Protein AF-A0A950QUK7-F1 (afdb_monomer)

Sequence (161 aa):
MTRRTFLAGAAAPALATASPLNWIATNIKGEVLSRNWPQCEDLVSTGSLLKPFVAISYLATHTQAPVIVCQGARAGCWFAPGHGRQDLSAALANSCNVYFLRIANGVNRAALDMTCLSYGLVPAARAWDAHRLIGLSEGWPQSPIAVAQAFAALTRNATDA

Radius of gyration: 22.31 Å; Cα contacts (8 Å, |Δi|>4): 244; chains: 1; bounding box: 93×33×41 Å

Mean predicted aligned error: 7.66 Å

Secondary structure (DSSP, 8-state):
-----------------PPP---EEE-TTS-EEEE--TTTTS-EE-GGGGHHHHHHHHHTT-S----EEE-GGGGT-SSTT--EEE-HHHHHHTT-HHHHHHHHHT--HHHHHHHHHHTTPPPPPTT--HHHHTT-TT--EE-HHHHHHHHHHHHHHHH--

pLDDT: mean 89.71, std 16.05, range [38.03, 98.75]

Nearest PDB structures (foldseek):
  7zg8-assembly2_BBB  TM=7.984E-01  e=2.835E-04  Acinetobacter baumannii
  6hzo-assembly4_D  TM=7.041E-01  e=1.677E-04  Haemophilus influenzae
  4oon-assembly1_A  TM=7.375E-01  e=1.331E-02  Pseudomonas aeruginosa P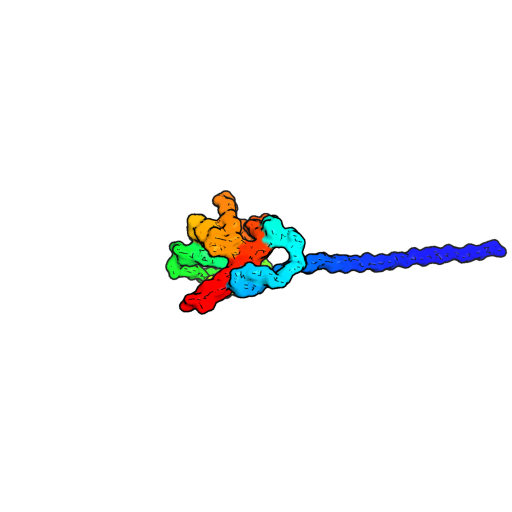AO1
  3isg-assembly2_B  TM=7.112E-01  e=8.118E-02  Escherichia coli
  1m6k-assembly1_B  TM=6.800E-01  e=2.929E-01  Escherichia coli

Structure (mmCIF, N/CA/C/O backbone):
data_AF-A0A950QUK7-F1
#
_entry.id   AF-A0A950QUK7-F1
#
loop_
_atom_site.group_PDB
_atom_site.id
_atom_site.type_symbol
_atom_site.label_atom_id
_atom_site.label_alt_id
_atom_site.label_comp_id
_atom_site.label_asym_id
_atom_site.label_entity_id
_atom_site.label_seq_id
_atom_site.pdbx_PDB_ins_code
_atom_site.Cartn_x
_atom_site.Cartn_y
_atom_site.Cartn_z
_atom_site.occupancy
_atom_site.B_iso_or_equiv
_atom_site.auth_seq_id
_atom_site.auth_comp_id
_atom_site.auth_asym_id
_atom_site.auth_atom_id
_atom_site.pdbx_PDB_model_num
ATOM 1 N N . MET A 1 1 ? 75.625 -16.121 4.969 1.00 44.59 1 MET A N 1
ATOM 2 C CA . MET A 1 1 ? 74.438 -16.116 4.086 1.00 44.59 1 MET A CA 1
ATOM 3 C C . MET A 1 1 ? 73.259 -16.677 4.861 1.00 44.59 1 MET A C 1
ATOM 5 O O . MET A 1 1 ? 73.277 -17.862 5.139 1.00 44.59 1 MET A O 1
ATOM 9 N N . THR A 1 2 ? 72.258 -15.859 5.186 1.00 38.03 2 THR A N 1
ATOM 10 C CA . THR A 1 2 ? 70.897 -16.329 5.508 1.00 38.03 2 THR A CA 1
ATOM 11 C C . THR A 1 2 ? 69.942 -15.159 5.279 1.00 38.03 2 THR A C 1
ATOM 13 O O . THR A 1 2 ? 69.943 -14.170 6.009 1.00 38.03 2 THR A O 1
ATOM 16 N N . ARG A 1 3 ? 69.207 -15.224 4.162 1.00 40.59 3 ARG A N 1
ATOM 17 C CA . ARG A 1 3 ? 68.248 -14.205 3.726 1.00 40.59 3 ARG A CA 1
ATOM 18 C C . ARG A 1 3 ? 67.028 -14.224 4.647 1.00 40.59 3 ARG A C 1
ATOM 20 O O . ARG A 1 3 ? 66.386 -15.255 4.803 1.00 40.59 3 ARG A O 1
ATOM 27 N N . ARG A 1 4 ? 66.704 -13.059 5.209 1.00 45.84 4 ARG A N 1
ATOM 28 C CA . ARG A 1 4 ? 65.394 -12.745 5.790 1.00 45.84 4 ARG A CA 1
ATOM 29 C C . ARG A 1 4 ? 64.346 -12.728 4.676 1.00 45.84 4 ARG A C 1
ATOM 31 O O . ARG A 1 4 ? 64.567 -12.104 3.639 1.00 45.84 4 ARG A O 1
ATOM 38 N N . THR A 1 5 ? 63.193 -13.339 4.907 1.00 44.31 5 THR A N 1
ATOM 39 C CA . THR A 1 5 ? 61.996 -13.117 4.088 1.00 44.31 5 THR A CA 1
ATOM 40 C C . THR A 1 5 ? 60.802 -13.020 5.027 1.00 44.31 5 THR A C 1
ATOM 42 O O . THR A 1 5 ? 60.315 -14.023 5.533 1.00 44.31 5 THR A O 1
ATOM 45 N N . PHE A 1 6 ? 60.378 -11.788 5.304 1.00 43.00 6 PHE A N 1
ATOM 46 C CA . PHE A 1 6 ? 59.067 -11.502 5.875 1.00 43.00 6 PHE A CA 1
ATOM 47 C C . PHE A 1 6 ? 58.088 -11.397 4.704 1.00 43.00 6 PHE A C 1
ATOM 49 O O . PHE A 1 6 ? 58.189 -10.474 3.899 1.00 43.00 6 PHE A O 1
ATOM 56 N N . LEU A 1 7 ? 57.165 -12.349 4.591 1.00 43.78 7 LEU A N 1
ATOM 57 C CA . LEU A 1 7 ? 55.978 -12.205 3.754 1.00 43.78 7 LEU A CA 1
ATOM 58 C C . LEU A 1 7 ? 54.936 -11.441 4.573 1.00 43.78 7 LEU A C 1
ATOM 60 O O . LEU A 1 7 ? 54.262 -12.011 5.427 1.00 43.78 7 LEU A O 1
ATOM 64 N N . ALA A 1 8 ? 54.838 -10.135 4.337 1.00 43.91 8 ALA A N 1
ATOM 65 C CA . ALA A 1 8 ? 53.697 -9.349 4.780 1.00 43.91 8 ALA A CA 1
ATOM 66 C C . ALA A 1 8 ? 52.524 -9.687 3.847 1.00 43.91 8 ALA A C 1
ATOM 68 O O . ALA A 1 8 ? 52.465 -9.226 2.708 1.00 43.91 8 ALA A O 1
ATOM 69 N N . GLY A 1 9 ? 51.618 -10.549 4.309 1.00 40.28 9 GLY A N 1
ATOM 70 C CA . GLY A 1 9 ? 50.329 -10.750 3.659 1.00 40.28 9 GLY A CA 1
ATOM 71 C C . GLY A 1 9 ? 49.491 -9.489 3.831 1.00 40.28 9 GLY A C 1
ATOM 72 O O . GLY A 1 9 ? 48.960 -9.240 4.910 1.00 40.28 9 GLY A O 1
ATOM 73 N N . ALA A 1 10 ? 49.396 -8.673 2.784 1.00 47.03 10 ALA A N 1
ATOM 74 C CA . ALA A 1 10 ? 48.431 -7.589 2.733 1.00 47.03 10 ALA A CA 1
ATOM 75 C C . ALA A 1 10 ? 47.035 -8.203 2.561 1.00 47.03 10 ALA A C 1
ATOM 77 O O . ALA A 1 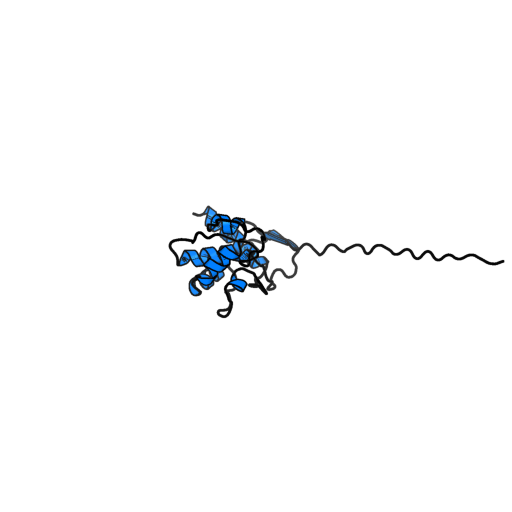10 ? 46.681 -8.674 1.481 1.00 47.03 10 ALA A O 1
ATOM 78 N N . ALA A 1 11 ? 46.244 -8.220 3.632 1.00 51.69 11 ALA A N 1
ATOM 79 C CA . ALA A 1 11 ? 44.807 -8.408 3.514 1.00 51.69 11 ALA A CA 1
ATOM 80 C C . ALA A 1 11 ? 44.243 -7.171 2.801 1.00 51.69 11 ALA A C 1
ATOM 82 O O . ALA A 1 11 ? 44.188 -6.083 3.375 1.00 51.69 11 ALA A O 1
ATOM 83 N N . ALA A 1 12 ? 43.878 -7.322 1.527 1.00 49.47 12 ALA A N 1
ATOM 84 C CA . ALA A 1 12 ? 43.097 -6.314 0.829 1.00 49.47 12 ALA A CA 1
ATOM 85 C C . ALA A 1 12 ? 41.754 -6.150 1.565 1.00 49.47 12 ALA A C 1
ATOM 87 O O . ALA A 1 12 ? 41.127 -7.161 1.898 1.00 49.47 12 ALA A O 1
ATOM 88 N N . PRO A 1 13 ? 41.288 -4.920 1.838 1.00 51.69 13 PRO A N 1
ATOM 89 C CA . PRO A 1 13 ? 39.953 -4.741 2.373 1.00 51.69 13 PRO A CA 1
ATOM 90 C C . PRO A 1 13 ? 38.967 -5.222 1.308 1.00 51.69 13 PRO A C 1
ATOM 92 O O . PRO A 1 13 ? 39.051 -4.819 0.146 1.00 51.69 13 PRO A O 1
ATOM 95 N N . ALA A 1 14 ? 38.044 -6.102 1.692 1.00 54.47 14 ALA A N 1
ATOM 96 C CA . ALA A 1 14 ? 36.896 -6.417 0.862 1.00 54.47 14 ALA A CA 1
ATOM 97 C C . ALA A 1 14 ? 36.132 -5.106 0.630 1.00 54.47 14 ALA A C 1
ATOM 99 O O . ALA A 1 14 ? 35.481 -4.588 1.537 1.00 54.47 14 ALA A O 1
ATOM 100 N N . LEU A 1 15 ? 36.266 -4.535 -0.569 1.00 52.84 15 LEU A N 1
ATOM 101 C CA . LEU A 1 15 ? 35.387 -3.474 -1.036 1.00 52.84 15 LEU A CA 1
ATOM 102 C C . LEU A 1 15 ? 33.973 -4.045 -0.979 1.00 52.84 15 LEU A C 1
ATOM 104 O O . LEU A 1 15 ? 33.638 -4.952 -1.742 1.00 52.84 15 LEU A O 1
ATOM 108 N N . ALA A 1 16 ? 33.166 -3.557 -0.037 1.00 54.12 16 ALA A N 1
ATOM 109 C CA . ALA A 1 16 ? 31.742 -3.823 -0.023 1.00 54.12 16 ALA A CA 1
ATOM 110 C C . ALA A 1 16 ? 31.199 -3.371 -1.382 1.00 54.12 16 ALA A C 1
ATOM 112 O O . ALA A 1 16 ? 31.169 -2.178 -1.684 1.00 54.12 16 ALA A O 1
ATOM 113 N N . THR A 1 17 ? 30.848 -4.327 -2.238 1.00 55.84 17 THR A N 1
ATOM 114 C CA . THR A 1 17 ? 30.117 -4.021 -3.460 1.00 55.84 17 THR A CA 1
ATOM 115 C C . THR A 1 17 ? 28.796 -3.425 -3.000 1.00 55.84 17 THR A C 1
ATOM 117 O O . THR A 1 17 ? 28.032 -4.067 -2.280 1.00 55.84 17 THR A O 1
ATOM 120 N N . ALA A 1 18 ? 28.573 -2.145 -3.299 1.00 60.81 18 ALA A N 1
ATOM 121 C CA . ALA A 1 18 ? 27.288 -1.529 -3.024 1.00 60.81 18 ALA A CA 1
ATOM 122 C C . ALA A 1 18 ? 26.227 -2.392 -3.713 1.00 60.81 18 ALA A C 1
ATOM 124 O O . ALA A 1 18 ? 26.333 -2.638 -4.918 1.00 60.81 18 ALA A O 1
ATOM 125 N N . SER A 1 19 ? 25.250 -2.894 -2.953 1.00 60.75 19 SER A N 1
ATOM 126 C CA . SER A 1 19 ? 24.109 -3.595 -3.538 1.00 60.75 19 SER A CA 1
ATOM 127 C C . SER A 1 19 ? 23.550 -2.730 -4.671 1.00 60.75 19 SER A C 1
ATOM 129 O O . SER A 1 19 ? 23.380 -1.523 -4.463 1.00 60.75 19 SER A O 1
ATOM 131 N N . PRO A 1 20 ? 23.308 -3.289 -5.869 1.00 82.06 20 PRO A N 1
ATOM 132 C CA . PRO A 1 20 ? 22.888 -2.486 -7.007 1.00 82.06 20 PRO A CA 1
ATOM 133 C C . PRO A 1 20 ? 21.584 -1.758 -6.662 1.00 82.06 20 PRO A C 1
ATOM 135 O O . PRO A 1 20 ? 20.603 -2.373 -6.242 1.00 82.06 20 PRO A O 1
ATOM 138 N N . LEU A 1 21 ? 21.592 -0.429 -6.794 1.00 88.75 21 LEU A N 1
ATOM 139 C CA . LEU A 1 21 ? 20.407 0.395 -6.584 1.00 88.75 21 LEU A CA 1
ATOM 140 C C . LEU A 1 21 ? 19.413 0.129 -7.714 1.00 88.75 21 LEU A C 1
ATOM 142 O O . LEU A 1 21 ? 19.655 0.536 -8.852 1.00 88.75 21 LEU A O 1
ATOM 146 N N . ASN A 1 22 ? 18.281 -0.485 -7.381 1.00 93.56 22 ASN A N 1
ATOM 147 C CA . ASN A 1 22 ? 17.200 -0.694 -8.330 1.00 93.56 22 ASN A CA 1
ATOM 148 C C . ASN A 1 22 ? 16.221 0.482 -8.330 1.00 93.56 22 ASN A C 1
ATOM 150 O O . ASN A 1 22 ? 15.782 0.925 -7.269 1.00 93.56 22 ASN A O 1
ATOM 154 N N . TRP A 1 23 ? 15.857 0.984 -9.510 1.00 95.06 23 TRP A N 1
ATOM 155 C CA . TRP A 1 23 ? 14.928 2.111 -9.629 1.00 95.06 23 TRP A CA 1
ATOM 156 C C . TRP A 1 23 ? 14.155 2.110 -10.950 1.00 95.06 23 TRP A C 1
ATOM 158 O O . TRP A 1 23 ? 14.590 1.537 -11.950 1.00 95.06 23 TRP A O 1
ATOM 168 N N . ILE A 1 24 ? 12.997 2.771 -10.944 1.00 96.75 24 ILE A N 1
ATOM 169 C CA . ILE A 1 24 ? 12.122 2.987 -12.101 1.00 96.75 24 ILE A CA 1
ATOM 170 C C . ILE A 1 24 ? 11.608 4.420 -12.001 1.00 96.75 24 ILE A C 1
ATOM 172 O O . ILE A 1 24 ? 11.099 4.817 -10.955 1.00 96.75 24 ILE A O 1
ATOM 176 N N . ALA A 1 25 ? 11.733 5.189 -13.077 1.00 96.19 25 ALA A N 1
ATOM 177 C CA . ALA A 1 25 ? 11.171 6.525 -13.187 1.00 96.19 25 ALA A CA 1
ATOM 178 C C . ALA A 1 25 ? 10.039 6.508 -14.216 1.00 96.19 25 ALA A C 1
ATOM 180 O O . ALA A 1 25 ? 10.244 6.118 -15.368 1.00 96.19 25 ALA A O 1
ATOM 181 N N . THR A 1 26 ? 8.851 6.948 -13.805 1.00 97.00 26 THR A N 1
ATOM 182 C CA . THR A 1 26 ? 7.704 7.135 -14.701 1.00 97.00 26 THR A CA 1
ATOM 183 C C . THR A 1 26 ? 7.290 8.600 -14.727 1.00 97.00 26 THR A C 1
ATOM 185 O O . THR A 1 26 ? 7.517 9.330 -13.761 1.00 97.00 26 THR A O 1
ATOM 188 N N . ASN A 1 27 ? 6.697 9.051 -15.831 1.00 95.69 27 ASN A N 1
ATOM 189 C CA . ASN A 1 27 ? 5.952 10.306 -15.813 1.00 95.69 27 ASN A CA 1
ATOM 190 C C . ASN A 1 27 ? 4.556 10.093 -15.204 1.00 95.69 27 ASN A C 1
ATOM 192 O O . ASN A 1 27 ? 4.125 8.962 -14.972 1.00 95.69 27 ASN A O 1
ATOM 196 N N . ILE A 1 28 ? 3.803 11.179 -15.004 1.00 94.25 28 ILE A N 1
ATOM 197 C CA . ILE A 1 28 ? 2.453 11.082 -14.437 1.00 94.25 28 ILE A CA 1
ATOM 198 C C . ILE A 1 28 ? 1.488 10.274 -15.303 1.00 94.25 28 ILE A C 1
ATOM 200 O O . ILE A 1 28 ? 0.476 9.858 -14.774 1.00 94.25 28 ILE A O 1
ATOM 204 N N . LYS A 1 29 ? 1.760 10.009 -16.590 1.00 94.44 29 LYS A N 1
ATOM 205 C CA . LYS A 1 29 ? 0.940 9.128 -17.447 1.00 94.44 29 LYS A CA 1
ATOM 206 C C . LYS A 1 29 ? 1.230 7.638 -17.221 1.00 94.44 29 LYS A C 1
ATOM 208 O O . LYS A 1 29 ? 0.478 6.798 -17.701 1.00 94.44 29 LYS A O 1
ATOM 213 N N . GLY A 1 30 ? 2.266 7.306 -16.448 1.00 95.19 30 GLY A N 1
ATOM 214 C CA . GLY A 1 30 ? 2.730 5.935 -16.227 1.00 95.19 30 GLY A CA 1
ATOM 215 C C . GLY A 1 30 ? 3.703 5.436 -17.301 1.00 95.19 30 GLY A C 1
ATOM 216 O O . GLY A 1 30 ? 4.029 4.250 -17.328 1.00 95.19 30 GLY A O 1
ATOM 217 N N . GLU A 1 31 ? 4.183 6.316 -18.182 1.00 96.62 31 GLU A N 1
ATOM 218 C CA . GLU A 1 31 ? 5.205 5.973 -19.174 1.00 96.62 31 GLU A CA 1
ATOM 219 C C . GLU A 1 31 ? 6.567 5.896 -18.473 1.00 96.62 31 GLU A C 1
ATOM 221 O O . GLU A 1 31 ? 6.945 6.822 -17.750 1.00 96.62 31 GLU A O 1
ATOM 226 N N . VAL A 1 32 ? 7.311 4.803 -18.672 1.00 96.69 32 VAL A N 1
ATOM 227 C CA . VAL A 1 32 ? 8.667 4.655 -18.123 1.00 96.69 32 VAL A CA 1
ATOM 228 C C . VAL A 1 32 ? 9.624 5.552 -18.897 1.00 96.69 32 VAL A C 1
ATOM 230 O O . VAL A 1 32 ? 9.840 5.355 -20.089 1.00 96.69 32 VAL A O 1
ATOM 233 N N . LEU A 1 33 ? 10.227 6.512 -18.202 1.00 97.44 33 LEU A N 1
ATOM 234 C CA . LEU A 1 33 ? 11.237 7.408 -18.764 1.00 97.44 33 LEU A CA 1
ATOM 235 C C . LEU A 1 33 ? 12.628 6.779 -18.702 1.00 97.44 33 LEU A C 1
ATOM 237 O O . LEU A 1 33 ? 13.436 6.939 -19.613 1.00 97.44 33 LEU A O 1
ATOM 241 N N . SER A 1 34 ? 12.913 6.070 -17.609 1.00 96.81 34 SER A N 1
ATOM 242 C CA . SER A 1 34 ? 14.185 5.391 -17.389 1.00 96.81 34 SER A CA 1
ATOM 243 C C . SER A 1 34 ? 14.063 4.360 -16.258 1.00 96.81 34 SER A C 1
ATOM 245 O O . SER A 1 34 ? 13.150 4.431 -15.431 1.00 96.81 34 SER A O 1
ATOM 247 N N . ARG A 1 35 ? 14.958 3.364 -16.223 1.00 95.38 35 ARG A N 1
ATOM 248 C CA . ARG A 1 35 ? 15.000 2.335 -15.169 1.00 95.38 35 ARG A CA 1
ATOM 249 C C . ARG A 1 35 ? 16.396 1.732 -15.010 1.00 95.38 35 ARG A C 1
ATOM 251 O O . ARG A 1 35 ? 17.124 1.607 -15.990 1.00 95.38 35 ARG A O 1
ATOM 258 N N . ASN A 1 36 ? 16.708 1.276 -13.802 1.00 94.94 36 ASN A N 1
ATOM 259 C CA . ASN A 1 36 ? 17.827 0.385 -13.484 1.00 94.94 36 ASN A CA 1
ATOM 260 C C . ASN A 1 36 ? 17.320 -0.782 -12.633 1.00 94.94 36 ASN A C 1
ATOM 262 O O . ASN A 1 36 ? 17.774 -0.998 -11.521 1.00 94.94 36 ASN A O 1
ATOM 266 N N . TRP A 1 37 ? 16.298 -1.481 -13.108 1.00 94.31 37 TRP A N 1
ATOM 267 C CA . TRP A 1 37 ? 15.774 -2.668 -12.444 1.00 94.31 37 TRP A CA 1
ATOM 268 C C . TRP A 1 37 ? 15.480 -3.699 -13.536 1.00 94.31 37 TRP A C 1
ATOM 270 O O . TRP A 1 37 ? 14.427 -3.614 -14.167 1.00 94.31 37 TRP A O 1
ATOM 280 N N . PRO A 1 38 ? 16.417 -4.622 -13.830 1.00 92.25 38 PRO A N 1
ATOM 281 C CA . PRO A 1 38 ? 16.285 -5.529 -14.972 1.00 92.25 38 PRO A CA 1
ATOM 282 C C . PRO A 1 38 ? 15.080 -6.472 -14.873 1.00 92.25 38 PRO A C 1
ATOM 284 O O . PRO A 1 38 ? 14.477 -6.790 -15.887 1.00 92.25 38 PRO A O 1
ATOM 287 N N . GLN A 1 39 ? 14.720 -6.880 -13.65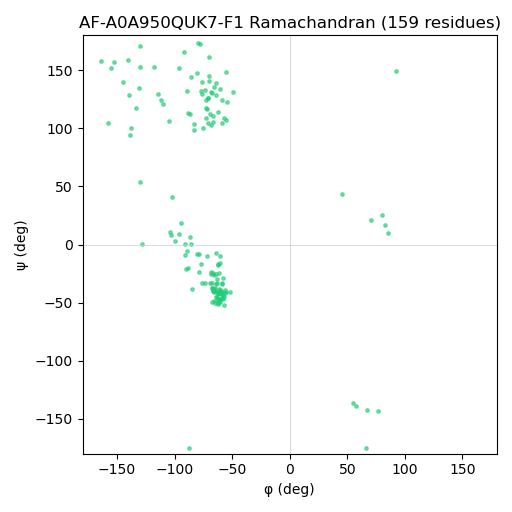6 1.00 93.94 39 GLN A N 1
ATOM 288 C CA . GLN A 1 39 ? 13.574 -7.737 -13.339 1.00 93.94 39 GLN A CA 1
ATOM 289 C C . GLN A 1 39 ? 12.388 -6.933 -12.783 1.00 93.94 39 GLN A C 1
ATOM 291 O O . GLN A 1 39 ? 11.779 -7.313 -11.785 1.00 93.94 39 GLN A O 1
ATOM 296 N N . CYS A 1 40 ? 12.093 -5.758 -13.343 1.00 94.75 40 CYS A N 1
ATOM 297 C CA . CYS A 1 40 ? 11.026 -4.909 -12.801 1.00 94.75 40 CYS A CA 1
ATOM 298 C C . CYS A 1 40 ? 9.609 -5.438 -13.063 1.00 94.75 40 CYS A C 1
ATOM 300 O O . CYS A 1 40 ? 8.644 -4.922 -12.504 1.00 94.75 40 CYS A O 1
ATOM 302 N N . GLU A 1 41 ? 9.484 -6.455 -13.902 1.00 96.56 41 GLU A N 1
ATOM 303 C CA . GLU A 1 41 ? 8.264 -7.184 -14.215 1.00 96.56 41 GLU A CA 1
ATOM 304 C C . GLU A 1 41 ? 8.028 -8.359 -13.248 1.00 96.56 41 GLU A C 1
ATOM 306 O O . GLU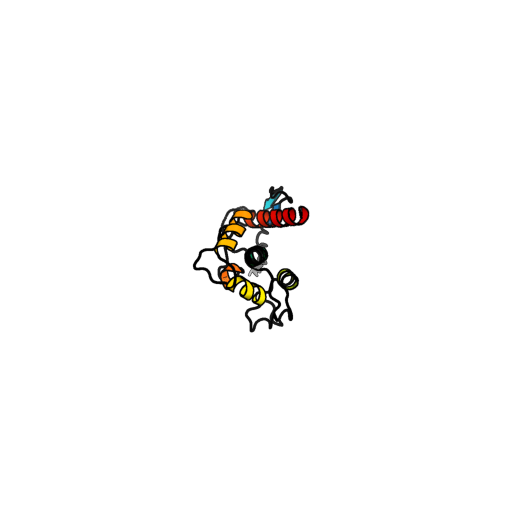 A 1 41 ? 6.888 -8.797 -13.092 1.00 96.56 41 GLU A O 1
ATOM 311 N N . ASP A 1 42 ? 9.070 -8.831 -12.553 1.00 96.38 42 ASP A N 1
ATOM 312 C CA . ASP A 1 42 ? 8.965 -9.952 -11.620 1.00 96.38 42 ASP A CA 1
ATOM 313 C C . ASP A 1 42 ? 8.167 -9.565 -10.372 1.00 96.38 42 ASP A C 1
ATOM 315 O O . ASP A 1 42 ? 8.239 -8.443 -9.864 1.00 96.38 42 ASP A O 1
ATOM 319 N N . LEU A 1 43 ? 7.408 -10.526 -9.846 1.00 95.69 43 LEU A N 1
ATOM 320 C CA . LEU A 1 43 ? 6.634 -10.339 -8.627 1.00 95.69 43 LEU A CA 1
ATOM 321 C C . LEU A 1 43 ? 7.559 -10.286 -7.409 1.00 95.69 43 LEU A C 1
ATOM 323 O O . LEU A 1 43 ? 8.192 -11.279 -7.052 1.00 95.69 43 LEU A O 1
ATOM 327 N N . VAL A 1 44 ? 7.578 -9.140 -6.728 1.00 94.12 44 VAL A N 1
ATOM 328 C CA . VAL A 1 44 ? 8.325 -8.941 -5.481 1.00 94.12 44 VAL A CA 1
ATOM 329 C C . VAL A 1 44 ? 7.433 -8.327 -4.415 1.00 94.12 44 VAL A C 1
ATOM 331 O O . VAL A 1 44 ? 6.489 -7.596 -4.709 1.00 94.12 44 VAL A O 1
ATOM 334 N N . SER A 1 45 ? 7.736 -8.588 -3.150 1.00 92.62 45 SER A N 1
ATOM 335 C CA . SER A 1 45 ? 6.991 -8.002 -2.040 1.00 92.62 45 SER A CA 1
ATOM 336 C C . SER A 1 45 ? 7.335 -6.523 -1.892 1.00 92.62 45 SER A C 1
ATOM 338 O O . SER A 1 45 ? 8.416 -6.158 -1.441 1.00 92.62 45 SER A O 1
ATOM 340 N N . THR A 1 46 ? 6.389 -5.653 -2.242 1.00 91.69 46 THR A N 1
ATOM 341 C CA . THR A 1 46 ? 6.568 -4.189 -2.212 1.00 91.69 46 THR A CA 1
ATOM 342 C C . THR A 1 46 ? 6.247 -3.570 -0.850 1.00 91.69 46 THR A C 1
ATOM 344 O O . THR A 1 46 ? 6.223 -2.348 -0.689 1.00 91.69 46 THR A O 1
ATOM 347 N N . GLY A 1 47 ? 5.985 -4.415 0.150 1.00 94.81 47 GLY A N 1
ATOM 348 C CA . GLY A 1 47 ? 5.728 -4.015 1.525 1.00 94.81 47 GLY A CA 1
ATOM 349 C C . GLY A 1 47 ? 4.588 -3.004 1.641 1.00 94.81 47 GLY A C 1
ATOM 350 O O . GLY A 1 47 ? 3.538 -3.122 1.009 1.00 94.81 47 GLY A O 1
ATOM 351 N N . SER A 1 48 ? 4.807 -1.981 2.464 1.00 97.19 48 SER A N 1
ATOM 352 C CA . SER A 1 48 ? 3.800 -0.966 2.790 1.00 97.19 48 SER A CA 1
ATOM 353 C C . SER A 1 48 ? 3.343 -0.094 1.613 1.00 97.19 48 SER A C 1
ATOM 355 O O . SER A 1 48 ? 2.382 0.653 1.781 1.00 97.19 48 SER A O 1
ATOM 357 N N . LEU A 1 49 ? 3.966 -0.192 0.431 1.00 97.06 49 LEU A N 1
ATOM 358 C CA . LEU A 1 49 ? 3.568 0.578 -0.756 1.00 97.06 49 LEU A CA 1
ATOM 359 C C . LEU A 1 49 ? 2.132 0.288 -1.217 1.00 97.06 49 LEU A C 1
ATOM 361 O O . LEU A 1 49 ? 1.565 1.080 -1.960 1.00 97.06 49 LEU A O 1
ATOM 365 N N . LEU A 1 50 ? 1.520 -0.807 -0.756 1.00 96.94 50 LEU A N 1
ATOM 366 C CA . LEU A 1 50 ? 0.159 -1.186 -1.149 1.00 96.94 50 LEU A CA 1
ATOM 367 C C . LEU A 1 50 ? -0.942 -0.635 -0.232 1.00 96.94 50 LEU A C 1
ATOM 369 O O . LEU A 1 50 ? -2.127 -0.693 -0.563 1.00 96.94 50 LEU A O 1
ATOM 373 N N . LYS A 1 51 ? -0.563 -0.036 0.901 1.00 98.12 51 LYS A N 1
ATOM 374 C CA . LYS A 1 51 ? -1.487 0.566 1.871 1.00 98.12 51 LYS A CA 1
ATOM 375 C C . LYS A 1 51 ? -2.433 1.624 1.267 1.00 98.12 51 LYS A C 1
ATOM 377 O O . LYS A 1 51 ? -3.617 1.574 1.602 1.00 98.12 51 LYS A O 1
ATOM 382 N N . PRO A 1 52 ? -2.005 2.525 0.355 1.00 98.00 52 PRO A N 1
ATOM 383 C CA . PRO A 1 52 ? -2.924 3.463 -0.299 1.00 98.00 52 PRO A CA 1
ATOM 384 C C . PRO A 1 52 ? -4.084 2.773 -1.027 1.00 98.00 52 PRO A C 1
ATOM 386 O O . PRO A 1 52 ? -5.228 3.211 -0.926 1.00 98.00 52 PRO A O 1
ATOM 389 N N . PHE A 1 53 ? -3.826 1.644 -1.688 1.00 97.88 53 PHE A N 1
ATOM 390 C CA . PHE A 1 53 ? -4.858 0.903 -2.416 1.00 97.88 53 PHE A CA 1
ATOM 391 C C . PHE A 1 53 ? -5.804 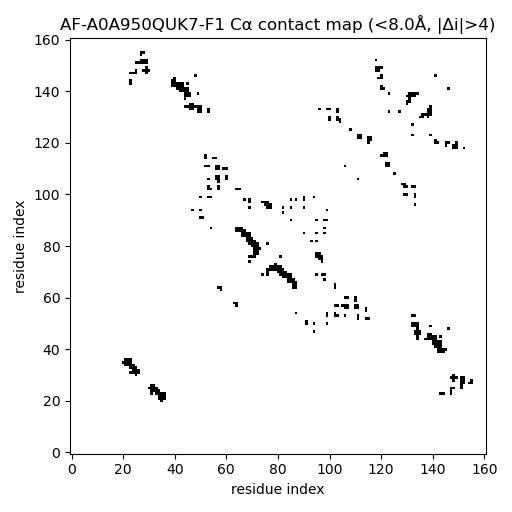0.159 -1.467 1.00 97.88 53 PHE A C 1
ATOM 393 O O . PHE A 1 53 ? -7.006 0.101 -1.720 1.00 97.88 53 PHE A O 1
ATOM 400 N N . VAL A 1 54 ? -5.308 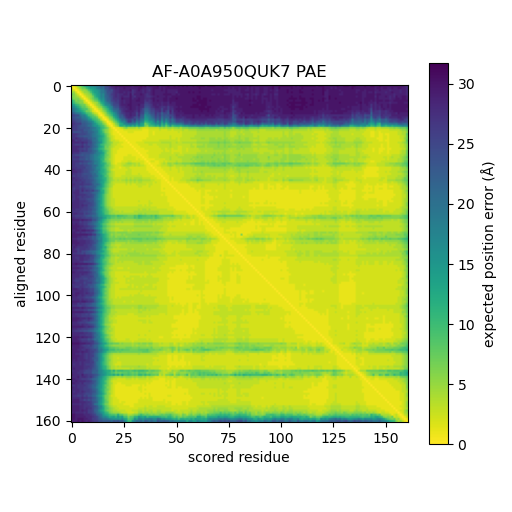-0.322 -0.321 1.00 98.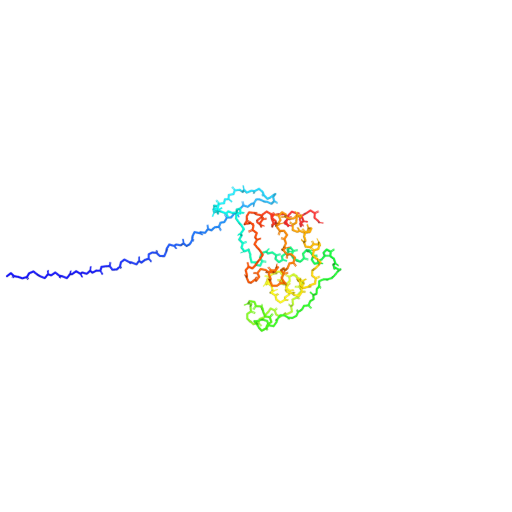00 54 VAL A N 1
ATOM 401 C CA . VAL A 1 54 ? -6.169 -0.839 0.760 1.00 98.00 54 VAL A CA 1
ATOM 402 C C . VAL A 1 54 ? -7.094 0.262 1.294 1.00 98.00 54 VAL A C 1
ATOM 404 O O . VAL A 1 54 ? -8.278 0.008 1.508 1.00 98.00 54 VAL A O 1
ATOM 407 N N . ALA A 1 55 ? -6.590 1.488 1.470 1.00 98.06 55 ALA A N 1
ATOM 408 C CA . ALA A 1 55 ? -7.401 2.625 1.910 1.00 98.06 55 ALA A CA 1
ATOM 409 C C . ALA A 1 55 ? -8.506 2.987 0.907 1.00 98.06 55 ALA A C 1
ATOM 411 O O . ALA A 1 55 ? -9.660 3.129 1.308 1.00 98.06 55 ALA A O 1
ATOM 412 N N . ILE A 1 56 ? -8.177 3.073 -0.386 1.00 97.44 56 ILE A N 1
ATOM 413 C CA . ILE A 1 56 ? -9.159 3.322 -1.455 1.00 97.44 56 ILE A CA 1
ATOM 414 C C . ILE A 1 56 ? -10.242 2.241 -1.453 1.00 97.44 56 ILE A C 1
ATOM 416 O O . ILE A 1 56 ? -11.431 2.550 -1.441 1.00 97.44 56 ILE A O 1
ATOM 420 N N . SER A 1 57 ? -9.836 0.973 -1.367 1.00 97.62 57 SER A N 1
ATOM 421 C CA . SER A 1 57 ? -10.756 -0.171 -1.332 1.00 97.62 57 SER A CA 1
ATOM 422 C C . SER A 1 57 ? -11.696 -0.133 -0.125 1.00 97.62 57 SER A C 1
ATOM 424 O O . SER A 1 57 ? -12.872 -0.484 -0.225 1.00 97.62 57 SER A O 1
ATOM 426 N N . TYR A 1 58 ? -11.182 0.291 1.033 1.00 98.31 58 TYR A N 1
ATOM 427 C CA . TYR A 1 58 ? -11.979 0.456 2.243 1.00 98.31 58 TYR A CA 1
ATOM 428 C C . TYR A 1 58 ? -13.032 1.556 2.055 1.00 98.31 58 TYR A C 1
ATOM 430 O O . TYR A 1 58 ? -14.221 1.309 2.262 1.00 98.31 58 TYR A O 1
ATOM 438 N N . LEU A 1 59 ? -12.616 2.734 1.582 1.00 97.00 59 LEU A N 1
ATOM 439 C CA . LEU A 1 59 ? -13.497 3.884 1.353 1.00 97.00 59 LEU A CA 1
ATOM 440 C C . LEU A 1 59 ? -14.518 3.669 0.230 1.00 97.00 59 LEU A C 1
ATOM 442 O O . LEU A 1 59 ? -15.591 4.258 0.270 1.00 97.00 59 LEU A O 1
ATOM 446 N N . ALA A 1 60 ? -14.251 2.776 -0.724 1.00 96.81 60 ALA A N 1
ATOM 447 C CA . ALA A 1 60 ? -15.225 2.405 -1.752 1.00 96.81 60 ALA A CA 1
ATOM 448 C C . ALA A 1 60 ? -16.500 1.753 -1.179 1.00 96.81 60 ALA A C 1
ATOM 450 O O . ALA A 1 60 ? -17.516 1.670 -1.864 1.00 96.81 60 ALA A O 1
ATOM 451 N N . THR A 1 61 ? -16.455 1.265 0.065 1.00 97.31 61 THR A N 1
ATOM 452 C CA . THR A 1 61 ? -17.579 0.568 0.718 1.00 97.31 61 THR A CA 1
ATOM 453 C C . THR A 1 61 ? -17.937 1.123 2.095 1.00 97.31 61 THR A C 1
ATOM 455 O O . THR A 1 61 ? -18.871 0.632 2.726 1.00 97.31 61 THR A O 1
ATOM 458 N N . HIS A 1 62 ? -17.229 2.155 2.560 1.00 96.88 62 HIS A N 1
ATOM 459 C CA . HIS A 1 62 ? -17.424 2.762 3.872 1.00 96.88 62 HIS A CA 1
ATOM 460 C C . HIS A 1 62 ? -17.528 4.276 3.738 1.00 96.88 62 HIS A C 1
ATOM 462 O O . HIS A 1 62 ? -16.706 4.913 3.088 1.00 96.88 62 HIS A O 1
ATOM 468 N N . THR A 1 63 ? -18.502 4.868 4.423 1.00 92.38 63 THR A N 1
ATOM 469 C CA . THR A 1 63 ? -18.719 6.321 4.412 1.00 92.38 63 THR A CA 1
ATOM 470 C C . THR A 1 63 ? -17.723 7.087 5.284 1.00 92.38 63 THR A C 1
ATOM 472 O O . THR A 1 63 ? -17.603 8.302 5.145 1.00 92.38 63 THR A O 1
ATOM 475 N N . GLN A 1 64 ? -17.019 6.407 6.197 1.00 93.50 64 GLN A N 1
ATOM 476 C CA . GLN A 1 64 ? -16.071 7.019 7.130 1.00 93.50 64 GLN A CA 1
ATOM 477 C C . GLN A 1 64 ? -14.875 6.102 7.398 1.00 93.50 64 GLN A C 1
ATOM 479 O O . GLN A 1 64 ? -15.028 4.895 7.589 1.00 93.50 64 GLN A O 1
ATOM 484 N N . ALA A 1 65 ? -13.683 6.697 7.473 1.00 96.56 65 ALA A N 1
ATOM 485 C CA . ALA A 1 65 ? -12.484 6.024 7.958 1.00 96.56 65 ALA A CA 1
ATOM 486 C C . ALA A 1 65 ? -12.401 6.116 9.493 1.00 96.56 65 ALA A C 1
ATOM 488 O O . ALA A 1 65 ? -12.759 7.150 10.065 1.00 96.56 65 ALA A O 1
ATOM 489 N N . PRO A 1 66 ? -11.909 5.077 10.189 1.00 97.81 66 PRO A N 1
ATOM 490 C CA . PRO A 1 66 ? -11.777 5.125 11.637 1.00 97.81 66 PRO A CA 1
ATOM 491 C C . PRO A 1 66 ? -10.673 6.097 12.071 1.00 97.81 66 PRO A C 1
ATOM 493 O O . PRO A 1 66 ? -9.746 6.397 11.317 1.00 97.81 66 PRO A O 1
ATOM 496 N N . VAL A 1 67 ? -10.733 6.505 13.338 1.00 98.38 67 VAL A N 1
ATOM 497 C CA . VAL A 1 67 ? -9.607 7.098 14.067 1.00 98.38 67 VAL A CA 1
ATOM 498 C C . VAL A 1 67 ? -9.226 6.141 15.189 1.00 98.38 67 VAL A C 1
ATOM 500 O O . VAL A 1 67 ? -10.095 5.706 15.944 1.00 98.38 67 VAL A O 1
ATOM 503 N N . ILE A 1 68 ? -7.945 5.797 15.306 1.00 97.81 68 ILE A N 1
ATOM 504 C CA . ILE A 1 68 ? -7.455 4.851 16.320 1.00 97.81 68 ILE A CA 1
ATOM 505 C C . ILE A 1 68 ? -6.252 5.408 17.082 1.00 97.81 68 ILE A C 1
ATOM 507 O O . ILE A 1 68 ? -5.682 6.427 16.700 1.00 97.81 68 ILE A O 1
ATOM 511 N N . VAL A 1 69 ? -5.834 4.722 18.146 1.00 98.25 69 VAL A N 1
ATOM 512 C CA . VAL A 1 69 ? -4.590 5.018 18.869 1.00 98.25 69 VAL A CA 1
ATOM 513 C C . VAL A 1 69 ? -3.578 3.901 18.617 1.00 98.25 69 VAL A C 1
ATOM 515 O O . VAL A 1 69 ? -3.830 2.739 18.925 1.00 98.25 69 VAL A O 1
ATOM 518 N N . CYS A 1 70 ? -2.424 4.252 18.057 1.00 98.38 70 CYS A N 1
ATOM 519 C CA . CYS A 1 70 ? -1.295 3.360 17.840 1.00 98.38 70 CYS A CA 1
ATOM 520 C C . CYS A 1 70 ? -0.377 3.345 19.068 1.00 98.38 70 CYS A C 1
ATOM 522 O O . CYS A 1 70 ? 0.293 4.334 19.359 1.00 98.38 70 CYS A O 1
ATOM 524 N N . GLN A 1 71 ? -0.313 2.193 19.741 1.00 97.12 71 GLN A N 1
ATOM 525 C CA . GLN A 1 71 ? 0.521 1.948 20.929 1.00 97.12 71 GLN A CA 1
ATOM 526 C C . GLN A 1 71 ? 1.886 1.311 20.593 1.00 97.12 71 GLN A C 1
ATOM 528 O O . GLN A 1 71 ? 2.534 0.708 21.448 1.00 97.12 71 GLN A O 1
ATOM 533 N N . GLY A 1 72 ? 2.313 1.405 19.330 1.00 97.06 72 GLY A N 1
ATOM 534 C CA . GLY A 1 72 ? 3.643 0.986 18.896 1.00 97.06 72 GLY A CA 1
ATOM 535 C C . GLY A 1 72 ? 3.821 -0.523 18.765 1.00 97.06 72 GLY A C 1
ATOM 536 O O . GLY A 1 72 ? 2.907 -1.230 18.331 1.00 97.06 72 GLY A O 1
ATOM 537 N N . ALA A 1 73 ? 5.011 -1.017 19.113 1.00 95.44 73 ALA A N 1
ATOM 538 C CA . ALA A 1 73 ? 5.407 -2.410 18.874 1.00 95.44 73 ALA A CA 1
ATOM 539 C C . ALA A 1 73 ? 4.477 -3.428 19.552 1.00 95.44 73 ALA A C 1
ATOM 541 O O . ALA A 1 73 ? 4.195 -4.478 18.982 1.00 95.44 73 ALA A O 1
ATOM 542 N N . ARG A 1 74 ? 3.921 -3.093 20.726 1.00 92.75 74 ARG A N 1
ATOM 543 C CA . ARG A 1 74 ? 2.970 -3.954 21.457 1.00 92.75 74 ARG A CA 1
ATOM 544 C C . ARG A 1 74 ? 1.689 -4.247 20.672 1.00 92.75 74 ARG A C 1
ATOM 546 O O . ARG A 1 74 ? 1.043 -5.254 20.924 1.00 92.75 74 ARG A O 1
ATOM 553 N N . ALA A 1 75 ? 1.336 -3.372 19.732 1.00 92.62 75 ALA A N 1
ATOM 554 C CA . ALA A 1 75 ? 0.178 -3.511 18.856 1.00 92.62 75 ALA A CA 1
ATOM 555 C C . ALA A 1 75 ? 0.561 -3.942 17.423 1.00 92.62 75 ALA A C 1
ATOM 557 O O . ALA A 1 75 ? -0.271 -3.869 16.523 1.00 92.62 75 ALA A O 1
ATOM 558 N N . GLY A 1 76 ? 1.816 -4.348 17.185 1.00 93.62 76 GLY A N 1
ATOM 559 C CA . GLY A 1 76 ? 2.300 -4.755 15.860 1.00 93.62 76 GLY A CA 1
ATOM 560 C C . GLY A 1 76 ? 2.734 -3.600 14.945 1.00 93.62 76 GLY A C 1
ATOM 561 O O . GLY A 1 76 ? 2.850 -3.777 13.729 1.00 93.62 76 GLY A O 1
ATOM 562 N N . CYS A 1 77 ? 2.975 -2.399 15.487 1.00 97.50 77 CYS A N 1
ATOM 563 C CA . CYS A 1 77 ? 3.557 -1.301 14.709 1.00 97.50 77 CYS A CA 1
ATOM 564 C C . CYS A 1 77 ? 5.075 -1.426 14.571 1.00 97.50 77 CYS A C 1
ATOM 566 O O . CYS A 1 77 ? 5.753 -1.849 15.502 1.00 97.50 77 CYS A O 1
ATOM 568 N N . TRP A 1 78 ? 5.613 -0.966 13.440 1.00 96.25 78 TRP A N 1
ATOM 569 C CA . TRP A 1 78 ? 7.058 -0.867 13.230 1.00 96.25 78 TRP A CA 1
ATOM 570 C C . TRP A 1 78 ? 7.696 0.227 14.102 1.00 96.25 78 TRP A C 1
ATOM 572 O O . TRP A 1 78 ? 8.823 0.074 14.565 1.00 96.25 78 TRP A O 1
ATOM 582 N N . PHE A 1 79 ? 6.974 1.322 14.365 1.00 97.50 79 PHE A N 1
ATOM 583 C CA . PHE A 1 79 ? 7.467 2.395 15.221 1.00 97.50 79 PHE A CA 1
ATOM 584 C C . PHE A 1 79 ? 7.218 2.048 16.687 1.00 97.50 79 PHE A C 1
ATOM 586 O O . PHE A 1 79 ? 6.084 2.121 17.169 1.00 97.50 79 PHE A O 1
ATOM 593 N N . ALA A 1 80 ? 8.279 1.645 17.390 1.00 97.44 80 ALA A N 1
ATOM 594 C CA . ALA A 1 80 ? 8.178 1.056 18.723 1.00 97.44 80 ALA A CA 1
ATOM 595 C C . ALA A 1 80 ? 7.453 1.931 19.769 1.00 97.44 80 ALA A C 1
ATOM 597 O O . ALA A 1 80 ? 6.618 1.366 20.478 1.00 97.44 80 ALA A O 1
ATOM 598 N N . PRO A 1 81 ? 7.672 3.262 19.846 1.00 97.81 81 PRO A N 1
ATOM 599 C CA . PRO A 1 81 ? 6.937 4.132 20.773 1.00 97.81 81 PRO A CA 1
ATOM 600 C C . PRO A 1 81 ? 5.445 4.295 20.443 1.00 97.81 81 PRO A C 1
ATOM 602 O O . PRO A 1 81 ? 4.647 4.595 21.327 1.00 97.81 81 PRO A O 1
ATOM 605 N N . GLY A 1 82 ? 5.058 4.078 19.183 1.00 98.00 82 GLY A N 1
ATOM 606 C CA . GLY A 1 82 ? 3.702 4.298 18.686 1.00 98.00 82 GLY A CA 1
ATOM 607 C C . GLY A 1 82 ? 3.480 5.683 18.088 1.00 98.00 82 GLY A C 1
ATOM 608 O O . GLY A 1 82 ? 4.101 6.666 18.478 1.00 98.00 82 GLY A O 1
ATOM 609 N N . HIS A 1 83 ? 2.583 5.751 17.104 1.00 98.38 83 HIS A N 1
ATOM 610 C CA . HIS A 1 83 ? 2.251 6.994 16.398 1.00 98.38 83 HIS A CA 1
ATOM 611 C C . HIS A 1 83 ? 1.167 7.823 17.113 1.00 98.38 83 HIS A C 1
ATOM 613 O O . HIS A 1 83 ? 0.748 8.861 16.609 1.00 98.38 83 HIS A O 1
ATOM 619 N N . GLY A 1 84 ? 0.665 7.362 18.266 1.00 98.12 84 GLY A N 1
ATOM 620 C CA . GLY A 1 84 ? -0.420 8.034 18.977 1.00 98.12 84 GLY A CA 1
ATOM 621 C C . GLY A 1 84 ? -1.735 7.980 18.198 1.00 98.12 84 GLY A C 1
ATOM 622 O O . GLY A 1 84 ? -2.059 6.961 17.587 1.00 98.12 84 GLY A O 1
ATOM 623 N N . ARG A 1 85 ? -2.526 9.055 18.240 1.00 98.50 85 ARG A N 1
ATOM 624 C CA . ARG A 1 85 ? -3.808 9.144 17.521 1.00 98.50 85 ARG A CA 1
ATOM 625 C C . ARG A 1 85 ? -3.563 9.183 16.008 1.00 98.50 85 ARG A C 1
ATOM 627 O O . ARG A 1 85 ? -2.735 9.959 15.547 1.00 98.50 85 ARG A O 1
ATOM 634 N N . GLN A 1 86 ? -4.271 8.352 15.250 1.00 98.69 86 GLN A N 1
ATOM 635 C CA . GLN A 1 86 ? -4.134 8.210 13.800 1.00 98.69 86 GLN A CA 1
ATOM 636 C C . GLN A 1 86 ? -5.516 8.220 13.144 1.00 98.69 86 GLN A C 1
ATOM 638 O O . GLN A 1 86 ? -6.327 7.328 13.401 1.00 98.69 86 GLN A O 1
ATOM 643 N N . ASP A 1 87 ? -5.768 9.218 12.301 1.00 98.50 87 ASP A N 1
ATOM 644 C CA . ASP A 1 87 ? -6.771 9.149 11.236 1.00 98.50 87 ASP A CA 1
ATOM 645 C C . ASP A 1 87 ? -6.141 8.559 9.958 1.00 98.50 87 ASP A C 1
ATOM 647 O O . ASP A 1 87 ? -4.982 8.136 9.976 1.00 98.50 87 ASP A O 1
ATOM 651 N N . LEU A 1 88 ? -6.891 8.509 8.853 1.00 98.12 88 LEU A N 1
ATOM 652 C CA . LEU A 1 88 ? -6.395 7.935 7.599 1.00 98.12 88 LEU A CA 1
ATOM 653 C C . LEU A 1 88 ? -5.184 8.691 7.031 1.00 98.12 88 LEU A C 1
ATOM 655 O O . LEU A 1 88 ? -4.240 8.060 6.558 1.00 98.12 88 LEU A O 1
ATOM 659 N N . SER A 1 89 ? -5.200 10.024 7.086 1.00 97.50 89 SER A N 1
ATOM 660 C CA . SER A 1 89 ? -4.132 10.864 6.534 1.00 97.50 89 SER A CA 1
ATOM 661 C C . SER A 1 89 ? -2.837 10.686 7.328 1.00 97.50 89 SER A C 1
ATOM 663 O O . SER A 1 89 ? -1.792 10.345 6.769 1.00 97.50 89 SER A O 1
ATOM 665 N N . ALA A 1 90 ? -2.922 10.789 8.657 1.00 98.56 90 ALA A N 1
ATOM 666 C CA . ALA A 1 90 ? -1.802 10.532 9.553 1.00 98.56 90 ALA A CA 1
ATOM 667 C C . ALA A 1 90 ? -1.292 9.090 9.420 1.00 98.56 90 ALA A C 1
ATOM 669 O O . ALA A 1 90 ? -0.084 8.856 9.427 1.00 98.56 90 ALA A O 1
ATOM 670 N N . ALA A 1 91 ? -2.194 8.117 9.259 1.00 98.62 91 ALA A N 1
ATOM 671 C CA . ALA A 1 91 ? -1.815 6.724 9.080 1.00 98.62 91 ALA A CA 1
ATOM 672 C C . ALA A 1 91 ? -1.059 6.477 7.774 1.00 98.62 91 ALA A C 1
ATOM 674 O O . ALA A 1 91 ? -0.103 5.700 7.795 1.00 98.62 91 ALA A O 1
ATOM 675 N N . LEU A 1 92 ? -1.458 7.113 6.666 1.00 98.00 92 LEU A N 1
ATOM 676 C CA . LEU A 1 92 ? -0.731 7.070 5.394 1.00 98.00 92 LEU A CA 1
ATOM 677 C C . LEU A 1 92 ? 0.664 7.681 5.549 1.00 98.00 92 LEU A C 1
ATOM 679 O O . LEU A 1 92 ? 1.647 7.016 5.227 1.00 98.00 92 LEU A O 1
ATOM 683 N N . ALA A 1 93 ? 0.753 8.889 6.115 1.00 98.12 93 ALA A N 1
ATOM 684 C CA . ALA A 1 93 ? 2.020 9.592 6.321 1.00 98.12 93 ALA A CA 1
ATOM 685 C C . ALA A 1 93 ? 3.005 8.793 7.194 1.00 98.12 93 ALA A C 1
ATOM 687 O O . ALA A 1 93 ? 4.188 8.703 6.882 1.00 98.12 93 ALA A O 1
ATOM 688 N N . ASN A 1 94 ? 2.506 8.156 8.257 1.00 98.25 94 ASN A N 1
ATOM 689 C CA . ASN A 1 94 ? 3.319 7.356 9.176 1.00 98.25 94 ASN A CA 1
ATOM 690 C C . ASN A 1 94 ? 3.412 5.873 8.783 1.00 98.25 94 ASN A C 1
ATOM 692 O O . ASN A 1 94 ? 3.996 5.068 9.512 1.00 98.25 94 ASN A O 1
ATOM 696 N N . SER A 1 95 ? 2.773 5.458 7.684 1.00 98.12 95 SER A N 1
ATOM 697 C CA . SER A 1 95 ? 2.635 4.049 7.297 1.00 98.12 95 SER A CA 1
ATOM 698 C C . SER A 1 95 ? 2.219 3.147 8.481 1.00 98.12 95 SER A C 1
ATOM 700 O O . SER A 1 95 ? 2.777 2.072 8.715 1.00 98.12 95 SER A O 1
ATOM 702 N N . CYS A 1 96 ? 1.261 3.590 9.297 1.00 98.69 96 CYS A N 1
ATOM 703 C CA . CYS A 1 96 ? 0.950 2.973 10.590 1.00 98.69 96 CYS A CA 1
ATOM 704 C C . CYS A 1 96 ? 0.365 1.553 10.441 1.00 98.69 96 CYS A C 1
ATOM 706 O O . CYS A 1 96 ? -0.783 1.398 10.026 1.00 98.69 96 CYS A O 1
ATOM 708 N N . ASN A 1 97 ? 1.104 0.503 10.835 1.00 98.50 97 ASN A N 1
ATOM 709 C CA . ASN A 1 97 ? 0.614 -0.880 10.689 1.00 98.50 97 ASN A CA 1
ATOM 710 C C . ASN A 1 97 ? -0.691 -1.116 11.450 1.00 98.50 97 ASN A C 1
ATOM 712 O O . ASN A 1 97 ? -1.599 -1.717 10.898 1.00 98.50 97 ASN A O 1
ATOM 716 N N . VAL A 1 98 ? -0.818 -0.607 12.680 1.00 98.38 98 VAL A N 1
ATOM 717 C CA . VAL A 1 98 ? -2.019 -0.812 13.512 1.00 98.38 98 VAL A CA 1
ATOM 718 C C . VAL A 1 98 ? -3.270 -0.273 12.815 1.00 98.38 98 VAL A C 1
ATOM 720 O O . VAL A 1 98 ? -4.311 -0.927 12.795 1.00 98.38 98 VAL A O 1
ATOM 723 N N . TYR A 1 99 ? -3.156 0.905 12.196 1.00 98.75 99 TYR A N 1
ATOM 724 C CA . TYR A 1 99 ? -4.256 1.516 11.453 1.00 98.75 99 TYR A CA 1
ATOM 725 C C . TYR A 1 99 ? -4.613 0.683 10.228 1.00 98.75 99 TYR A C 1
ATOM 727 O O . TYR A 1 99 ? -5.774 0.348 10.004 1.00 98.75 99 TYR A O 1
ATOM 735 N N . PHE A 1 100 ? -3.600 0.307 9.450 1.00 98.56 100 PHE A N 1
ATOM 736 C CA . PHE A 1 100 ? -3.819 -0.449 8.229 1.00 98.56 100 PHE A CA 1
ATOM 737 C C . PHE A 1 100 ? -4.329 -1.865 8.495 1.00 98.56 100 PHE A C 1
ATOM 739 O O . PHE A 1 100 ? -5.190 -2.322 7.755 1.00 98.56 100 PHE A O 1
ATOM 746 N N . LEU A 1 101 ? -3.924 -2.518 9.587 1.00 98.00 101 LEU A N 1
ATOM 747 C CA . LEU A 1 101 ? -4.529 -3.773 10.041 1.00 98.00 101 LEU A CA 1
ATOM 748 C C . LEU A 1 101 ? -6.009 -3.584 10.383 1.00 98.00 101 LEU A C 1
ATOM 750 O O . LEU A 1 101 ? -6.828 -4.434 10.037 1.00 98.00 101 LEU A O 1
ATOM 754 N N . ARG A 1 102 ? -6.385 -2.469 11.028 1.00 98.00 102 ARG A N 1
ATOM 755 C CA . ARG A 1 102 ? -7.790 -2.179 11.345 1.00 98.00 102 ARG A CA 1
ATOM 756 C C . ARG A 1 102 ? -8.643 -2.091 10.082 1.00 98.00 102 ARG A C 1
ATOM 758 O O . ARG A 1 102 ? -9.681 -2.746 10.034 1.00 98.00 102 ARG A O 1
ATOM 765 N N . ILE A 1 103 ? -8.223 -1.321 9.078 1.00 98.31 103 ILE A N 1
ATOM 766 C CA . ILE A 1 103 ? -9.019 -1.178 7.849 1.00 98.31 103 ILE A CA 1
ATOM 767 C C . ILE A 1 103 ? -8.916 -2.400 6.929 1.00 98.31 103 ILE A C 1
ATOM 769 O O . ILE A 1 103 ? -9.913 -2.781 6.327 1.00 98.31 103 ILE A O 1
ATOM 773 N N . ALA A 1 104 ? -7.770 -3.086 6.885 1.00 97.69 104 ALA A N 1
ATOM 774 C CA . ALA A 1 104 ? -7.600 -4.314 6.109 1.00 97.69 104 ALA A CA 1
ATOM 775 C C . ALA A 1 104 ? -8.491 -5.457 6.620 1.00 97.69 104 ALA A C 1
ATOM 777 O O . ALA A 1 104 ? -8.994 -6.236 5.819 1.00 97.69 104 ALA A O 1
ATOM 778 N N . ASN A 1 105 ? -8.746 -5.538 7.930 1.00 96.88 105 ASN A N 1
ATOM 779 C CA . ASN A 1 105 ? -9.707 -6.498 8.486 1.00 96.88 105 ASN A CA 1
ATOM 780 C C . ASN A 1 105 ? -11.166 -6.184 8.109 1.00 96.88 105 ASN A C 1
ATOM 782 O O . ASN A 1 105 ? -11.998 -7.085 8.104 1.00 96.88 105 ASN A O 1
ATOM 786 N N . GLY A 1 106 ? -11.483 -4.921 7.815 1.00 95.94 106 GLY A N 1
ATOM 787 C CA . GLY A 1 106 ? -12.821 -4.485 7.407 1.00 95.94 106 GLY A CA 1
ATOM 788 C C . GLY A 1 106 ? -12.990 -4.310 5.898 1.00 95.94 106 GLY A C 1
ATOM 789 O O . GLY A 1 106 ? -14.040 -3.849 5.465 1.00 95.94 106 GLY A O 1
ATOM 790 N N . VAL A 1 107 ? -11.972 -4.615 5.087 1.00 96.56 107 VAL A N 1
ATOM 791 C CA . VAL A 1 107 ? -12.025 -4.341 3.648 1.00 96.56 107 VAL A CA 1
ATOM 792 C C . VAL A 1 107 ? -12.965 -5.318 2.940 1.00 96.56 107 VAL A C 1
ATOM 794 O O . VAL A 1 107 ? -12.887 -6.536 3.121 1.00 96.56 107 VAL A O 1
ATOM 797 N N . ASN A 1 108 ? -13.838 -4.795 2.080 1.00 96.62 108 ASN A N 1
ATOM 798 C CA . ASN A 1 108 ? -14.604 -5.633 1.167 1.00 96.62 108 ASN A CA 1
ATOM 799 C C . ASN A 1 108 ? -13.669 -6.195 0.082 1.00 96.62 108 ASN A C 1
ATOM 801 O O . ASN A 1 108 ? -12.981 -5.446 -0.610 1.00 96.62 108 ASN A O 1
ATOM 805 N N . ARG A 1 109 ? -13.654 -7.521 -0.087 1.00 94.88 109 ARG A N 1
ATOM 806 C CA . ARG A 1 109 ? -12.739 -8.192 -1.025 1.00 94.88 109 ARG A CA 1
ATOM 807 C C . ARG A 1 109 ? -13.023 -7.900 -2.491 1.00 94.88 109 ARG A C 1
ATOM 809 O O . ARG A 1 109 ? -12.078 -7.711 -3.241 1.00 94.88 109 ARG A O 1
ATOM 816 N N . ALA A 1 110 ? -14.288 -7.792 -2.885 1.00 96.44 110 ALA A N 1
ATOM 817 C CA . ALA A 1 110 ? -14.626 -7.427 -4.256 1.00 96.44 110 ALA A CA 1
ATOM 818 C C . ALA A 1 110 ? -14.189 -5.987 -4.566 1.00 96.44 110 ALA A C 1
ATOM 820 O O . ALA A 1 110 ? -13.643 -5.726 -5.633 1.00 96.44 110 ALA A O 1
ATOM 821 N N . ALA A 1 111 ? -14.355 -5.063 -3.613 1.00 97.31 111 ALA A N 1
ATOM 822 C CA . ALA A 1 111 ? -13.864 -3.693 -3.761 1.00 97.31 111 ALA A CA 1
ATOM 823 C C . ALA A 1 111 ? -12.330 -3.629 -3.838 1.00 97.31 111 ALA A C 1
ATOM 825 O O . ALA A 1 111 ? -11.789 -2.844 -4.619 1.00 97.31 111 ALA A O 1
ATOM 826 N N . LEU A 1 112 ? -11.632 -4.478 -3.074 1.00 97.50 112 LEU A N 1
ATOM 827 C CA . LEU A 1 112 ? -10.181 -4.620 -3.173 1.00 97.50 112 LEU A CA 1
ATOM 828 C C . LEU A 1 112 ? -9.764 -5.110 -4.559 1.00 97.50 112 LEU A C 1
ATOM 830 O O . LEU A 1 112 ? -8.937 -4.460 -5.189 1.00 97.50 112 LEU A O 1
ATOM 834 N N . ASP A 1 113 ? -10.366 -6.187 -5.062 1.00 97.12 113 ASP A N 1
ATOM 835 C CA . ASP A 1 113 ? -10.054 -6.732 -6.389 1.00 97.12 113 ASP A CA 1
ATOM 836 C C . ASP A 1 113 ? -10.292 -5.685 -7.488 1.00 97.12 113 ASP A C 1
ATOM 838 O O . ASP A 1 113 ? -9.415 -5.448 -8.318 1.00 97.12 113 ASP A O 1
ATOM 842 N N . MET A 1 114 ? -11.432 -4.987 -7.445 1.00 97.69 114 MET A N 1
ATOM 843 C CA . MET A 1 114 ? -11.741 -3.911 -8.391 1.00 97.69 114 MET A CA 1
ATOM 844 C C . MET A 1 114 ? -10.732 -2.764 -8.318 1.00 97.69 114 MET A C 1
ATOM 846 O O . MET A 1 114 ? -10.301 -2.262 -9.357 1.00 97.69 114 MET A O 1
ATOM 850 N N . THR A 1 115 ? -10.314 -2.371 -7.111 1.00 97.75 115 THR A N 1
ATOM 851 C CA . THR A 1 115 ? -9.270 -1.353 -6.931 1.00 97.75 115 THR A CA 1
ATOM 852 C C . THR A 1 115 ? -7.957 -1.821 -7.552 1.00 97.75 115 THR A C 1
ATOM 854 O O . THR A 1 115 ? -7.356 -1.079 -8.320 1.00 97.75 115 THR A O 1
ATOM 857 N N . CYS A 1 116 ? -7.533 -3.062 -7.306 1.00 97.62 116 CYS A N 1
ATOM 858 C C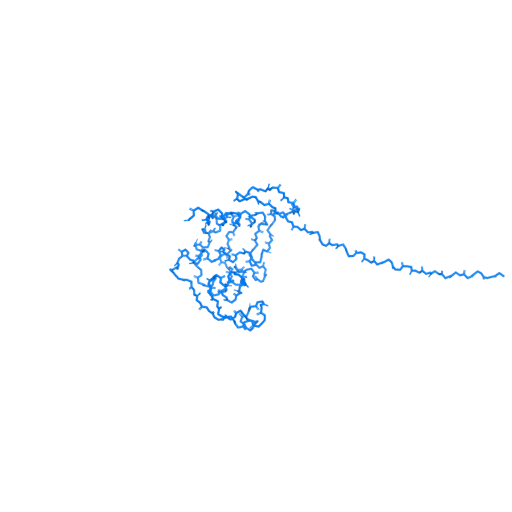A . CYS A 1 116 ? -6.299 -3.601 -7.883 1.00 97.62 116 CYS A CA 1
ATOM 859 C C . CYS A 1 116 ? -6.316 -3.529 -9.408 1.00 97.62 116 CYS A C 1
ATOM 861 O O . CYS A 1 116 ? -5.413 -2.949 -10.006 1.00 97.62 116 CYS A O 1
ATOM 863 N N . LEU A 1 117 ? -7.382 -4.047 -10.021 1.00 97.69 117 LEU A N 1
ATOM 864 C CA . LEU A 1 117 ? -7.539 -4.063 -11.473 1.00 97.69 117 LEU A CA 1
ATOM 865 C C . LEU A 1 117 ? -7.547 -2.646 -12.061 1.00 97.69 117 LEU A C 1
ATOM 867 O O . LEU A 1 117 ? -6.899 -2.404 -13.076 1.00 97.69 117 LEU A O 1
ATOM 871 N N . SER A 1 118 ? -8.208 -1.698 -11.393 1.00 97.12 118 SER A N 1
ATOM 872 C CA . SER A 1 118 ? -8.282 -0.297 -11.835 1.00 97.12 118 SER A CA 1
ATOM 873 C C . SER A 1 118 ? -6.923 0.414 -11.808 1.00 97.12 118 SER A C 1
ATOM 875 O O . SER A 1 118 ? -6.702 1.348 -12.574 1.00 97.12 118 SER A O 1
ATOM 877 N N . TYR A 1 119 ? -6.007 -0.036 -10.947 1.00 97.56 119 TYR A N 1
ATOM 878 C CA . TYR A 1 119 ? -4.651 0.501 -10.815 1.00 97.56 119 TYR A CA 1
ATOM 879 C C . TYR A 1 119 ? -3.572 -0.382 -11.467 1.00 97.56 119 TYR A C 1
ATOM 881 O O . TYR A 1 119 ? -2.386 -0.101 -11.307 1.00 97.56 119 TYR A O 1
ATOM 889 N N . GLY A 1 120 ? -3.951 -1.430 -12.209 1.00 97.00 120 GLY A N 1
ATOM 890 C CA . GLY A 1 120 ? -3.001 -2.330 -12.877 1.00 97.00 120 GLY A CA 1
ATOM 891 C C . GLY A 1 120 ? -2.206 -3.233 -11.926 1.00 97.00 120 GLY A C 1
ATOM 892 O O . GLY A 1 120 ? -1.138 -3.720 -12.288 1.00 97.00 120 GLY A O 1
ATOM 893 N N . LEU A 1 121 ? -2.708 -3.453 -10.710 1.00 97.62 121 LEU A N 1
ATOM 894 C CA . LEU A 1 121 ? -2.113 -4.324 -9.699 1.00 97.62 121 LEU A CA 1
ATOM 895 C C . LEU A 1 121 ? -2.744 -5.721 -9.734 1.00 97.62 121 LEU A C 1
ATOM 897 O O . LEU A 1 121 ? -3.923 -5.890 -10.051 1.00 97.62 121 LEU A O 1
ATOM 901 N N . VAL A 1 122 ? -1.976 -6.730 -9.327 1.00 96.50 122 VAL A N 1
ATOM 902 C CA . VAL A 1 122 ? -2.460 -8.108 -9.181 1.00 96.50 122 VAL A CA 1
ATOM 903 C C . VAL A 1 122 ? -3.371 -8.212 -7.950 1.00 96.50 122 VAL A C 1
ATOM 905 O O . VAL A 1 122 ? -2.908 -7.886 -6.853 1.00 96.50 122 VAL A O 1
ATOM 908 N N . PRO A 1 123 ? -4.627 -8.684 -8.074 1.00 95.88 123 PRO A N 1
ATOM 909 C CA . PRO A 1 123 ? -5.515 -8.877 -6.930 1.00 95.88 123 PRO A CA 1
ATOM 910 C C . PRO A 1 123 ? -4.918 -9.774 -5.840 1.00 95.88 123 PRO A C 1
ATOM 912 O O . PRO A 1 123 ? -4.154 -10.704 -6.110 1.00 95.88 123 PRO A O 1
ATOM 915 N N . ALA A 1 124 ? -5.279 -9.504 -4.587 1.00 91.62 124 ALA A N 1
ATOM 916 C CA . ALA A 1 124 ? -4.833 -10.310 -3.458 1.00 91.62 124 ALA A CA 1
ATOM 917 C C . ALA A 1 124 ? -5.497 -11.696 -3.472 1.00 91.62 124 ALA A C 1
ATOM 919 O O . ALA A 1 124 ? -6.696 -11.822 -3.724 1.00 91.62 124 ALA A O 1
ATOM 920 N N . ALA A 1 125 ? -4.754 -12.752 -3.128 1.00 90.44 125 ALA A N 1
ATOM 921 C CA . ALA A 1 125 ? -5.373 -14.067 -2.990 1.00 90.44 125 ALA A CA 1
ATOM 922 C C . ALA A 1 125 ? -6.402 -14.058 -1.846 1.00 90.44 125 ALA A C 1
ATOM 924 O O . ALA A 1 125 ? -6.144 -13.531 -0.762 1.00 90.44 125 ALA A O 1
ATOM 925 N N . ARG A 1 126 ? -7.557 -14.702 -2.055 1.00 86.25 126 ARG A N 1
ATOM 926 C CA . ARG A 1 126 ? -8.678 -14.680 -1.093 1.00 86.25 126 ARG A CA 1
ATOM 927 C C . ARG A 1 126 ? -8.325 -15.196 0.304 1.00 86.25 126 ARG A C 1
ATOM 929 O O . ARG A 1 126 ? -8.934 -14.763 1.275 1.00 86.25 126 ARG A O 1
ATOM 936 N N . ALA A 1 127 ? -7.356 -16.104 0.399 1.00 88.06 127 ALA A N 1
ATOM 937 C CA . ALA A 1 127 ? -6.907 -16.688 1.661 1.00 88.06 127 ALA A CA 1
ATOM 938 C C . ALA A 1 127 ? -5.967 -15.774 2.473 1.00 88.06 127 ALA A C 1
ATOM 940 O O . ALA A 1 127 ? -5.608 -16.122 3.594 1.00 88.06 127 ALA A O 1
ATOM 941 N N . TRP A 1 128 ? -5.517 -14.640 1.925 1.00 92.12 128 TRP A N 1
ATOM 942 C CA . TRP A 1 128 ? -4.555 -13.772 2.602 1.00 92.12 128 TRP A CA 1
ATOM 943 C C . TRP A 1 128 ? -5.196 -12.934 3.705 1.00 92.12 128 TRP A C 1
ATOM 945 O O . TRP A 1 128 ? -6.219 -12.271 3.506 1.00 92.12 128 TRP A O 1
ATOM 955 N N . ASP A 1 129 ? -4.547 -12.929 4.864 1.00 94.94 129 ASP A N 1
ATOM 956 C CA . ASP A 1 129 ? -4.968 -12.177 6.036 1.00 94.94 129 ASP A CA 1
ATOM 957 C C . ASP A 1 129 ? -4.612 -10.686 5.934 1.00 94.94 129 ASP A C 1
ATOM 959 O O . ASP A 1 129 ? -3.912 -10.242 5.022 1.00 94.94 129 ASP A O 1
ATOM 963 N N . ALA A 1 130 ? -5.095 -9.896 6.895 1.00 96.06 130 ALA A N 1
ATOM 964 C CA . ALA A 1 130 ? -4.859 -8.457 6.929 1.00 96.06 130 ALA A CA 1
ATOM 965 C C . ALA A 1 130 ? -3.366 -8.082 6.979 1.00 96.06 130 ALA A C 1
ATOM 967 O O . ALA A 1 130 ? -2.993 -7.076 6.380 1.00 96.06 130 ALA A O 1
ATOM 968 N N . HIS A 1 131 ? -2.510 -8.876 7.638 1.00 96.06 131 HIS A N 1
ATOM 969 C CA . HIS A 1 131 ? -1.066 -8.617 7.697 1.00 96.06 131 HIS A CA 1
ATOM 970 C C . HIS A 1 131 ? -0.456 -8.620 6.302 1.00 96.06 131 HIS A C 1
ATOM 972 O O . HIS A 1 131 ? 0.255 -7.682 5.929 1.00 96.06 131 HIS A O 1
ATOM 978 N N . ARG A 1 132 ? -0.795 -9.631 5.500 1.00 95.56 132 ARG A N 1
ATOM 979 C CA . ARG A 1 132 ? -0.264 -9.756 4.149 1.00 95.56 132 ARG A CA 1
ATOM 980 C C . ARG A 1 132 ? -0.736 -8.632 3.226 1.00 95.56 132 ARG A C 1
ATOM 982 O O . ARG A 1 132 ? 0.071 -8.108 2.461 1.00 95.56 132 ARG A O 1
ATOM 989 N N . LEU A 1 133 ? -1.995 -8.195 3.345 1.00 96.00 133 LEU A N 1
ATOM 990 C CA . LEU A 1 133 ? -2.535 -7.086 2.534 1.00 96.00 133 LEU A CA 1
ATOM 991 C C . LEU A 1 133 ? -1.831 -5.753 2.773 1.00 96.00 133 LEU A C 1
ATOM 993 O O . LEU A 1 133 ? -1.787 -4.913 1.880 1.00 96.00 133 LEU A O 1
ATOM 997 N N . ILE A 1 134 ? -1.303 -5.540 3.977 1.00 96.75 134 ILE A N 1
ATOM 998 C CA . ILE A 1 134 ? -0.627 -4.289 4.331 1.00 96.75 134 ILE A CA 1
ATOM 999 C C . ILE A 1 134 ? 0.895 -4.383 4.161 1.00 96.75 134 ILE A C 1
ATOM 1001 O O . ILE A 1 134 ? 1.620 -3.478 4.583 1.00 96.75 134 ILE A O 1
ATOM 1005 N N . GLY A 1 135 ? 1.369 -5.474 3.551 1.00 94.44 135 GLY A N 1
ATOM 1006 C CA . GLY A 1 135 ? 2.773 -5.691 3.229 1.00 94.44 135 GLY A CA 1
ATOM 1007 C C . GLY A 1 135 ? 3.631 -6.178 4.394 1.00 94.44 135 GLY A C 1
ATOM 1008 O O . GLY A 1 135 ? 4.830 -5.914 4.390 1.00 94.44 135 GLY A O 1
ATOM 1009 N N . LEU A 1 136 ? 3.038 -6.841 5.391 1.00 94.06 136 LEU A N 1
ATOM 1010 C CA . LEU A 1 136 ? 3.777 -7.566 6.431 1.00 94.06 136 LEU A CA 1
ATOM 1011 C C . LEU A 1 136 ? 3.977 -9.040 6.037 1.00 94.06 136 LEU A C 1
ATOM 1013 O O . LEU A 1 136 ? 3.314 -9.546 5.128 1.00 94.06 136 LEU A O 1
ATOM 1017 N N . SER A 1 137 ? 4.876 -9.732 6.746 1.00 87.56 137 SER A N 1
ATOM 1018 C CA . SER A 1 137 ? 5.291 -11.117 6.450 1.00 87.56 137 SER A CA 1
ATOM 1019 C C . SER A 1 137 ? 5.847 -11.237 5.021 1.00 87.56 137 SER A C 1
ATOM 1021 O O . SER A 1 137 ? 6.531 -10.327 4.561 1.00 87.56 137 SER A O 1
ATOM 1023 N N . GLU A 1 138 ? 5.520 -12.310 4.294 1.00 84.69 138 GLU A N 1
ATOM 1024 C CA . GLU A 1 138 ? 5.835 -12.461 2.864 1.00 84.69 138 GLU A CA 1
ATOM 1025 C C . GLU A 1 138 ? 5.196 -11.370 1.986 1.00 84.69 138 GLU A C 1
ATOM 1027 O O . GLU A 1 138 ? 5.518 -11.259 0.809 1.00 84.69 138 GLU A O 1
ATOM 1032 N N . GLY A 1 139 ? 4.286 -10.555 2.531 1.00 86.06 139 GLY A N 1
ATOM 1033 C CA . GLY A 1 139 ? 3.682 -9.418 1.851 1.00 86.06 139 GLY A CA 1
ATOM 1034 C C . GLY A 1 139 ? 2.791 -9.794 0.671 1.00 86.06 139 GLY A C 1
ATOM 1035 O O . GLY A 1 139 ? 2.496 -10.959 0.385 1.00 86.06 139 GLY A O 1
ATOM 1036 N N . TRP A 1 140 ? 2.325 -8.763 -0.015 1.00 92.56 140 TRP A N 1
ATOM 1037 C CA . TRP A 1 140 ? 1.534 -8.886 -1.227 1.00 92.56 140 TRP A CA 1
ATOM 1038 C C . TRP A 1 140 ? 2.440 -8.539 -2.411 1.00 92.56 140 TRP A C 1
ATOM 1040 O O . TRP A 1 140 ? 2.822 -7.376 -2.560 1.00 92.56 140 TRP A O 1
ATOM 1050 N N . PRO A 1 141 ? 2.863 -9.544 -3.197 1.00 95.19 141 PRO A N 1
ATOM 1051 C CA . PRO A 1 141 ? 3.832 -9.322 -4.246 1.00 95.19 141 PRO A CA 1
ATOM 1052 C C . PRO A 1 141 ? 3.194 -8.644 -5.456 1.00 95.19 141 PRO A C 1
ATOM 1054 O O . PRO A 1 141 ? 2.072 -8.966 -5.850 1.00 95.19 141 PRO A O 1
ATOM 1057 N N . GLN A 1 142 ? 3.932 -7.708 -6.036 1.00 97.19 142 GLN A N 1
ATOM 1058 C CA . GLN A 1 142 ? 3.576 -6.958 -7.232 1.00 97.19 142 GLN A CA 1
ATOM 1059 C C . GLN A 1 142 ? 4.812 -6.795 -8.103 1.00 97.19 142 GLN A C 1
ATOM 1061 O O . GLN A 1 142 ? 5.942 -6.847 -7.618 1.00 97.19 142 GLN A O 1
ATOM 1066 N N . SER A 1 143 ? 4.589 -6.544 -9.386 1.00 97.44 143 SER A N 1
ATOM 1067 C CA . SER A 1 143 ? 5.652 -6.063 -10.255 1.00 97.44 143 SER A CA 1
ATOM 1068 C C . SER A 1 143 ? 6.065 -4.638 -9.833 1.00 97.44 143 SER A C 1
ATOM 1070 O O . SER A 1 143 ? 5.196 -3.770 -9.689 1.00 97.44 143 SER A O 1
ATOM 1072 N N . PRO A 1 144 ? 7.369 -4.350 -9.660 1.00 97.25 144 PRO A N 1
ATOM 1073 C CA . PRO A 1 144 ? 7.865 -2.997 -9.413 1.00 97.25 144 PRO A CA 1
ATOM 1074 C C . PRO A 1 144 ? 7.386 -1.948 -10.427 1.00 97.25 144 PRO A C 1
ATOM 1076 O O . PRO A 1 144 ? 7.018 -0.842 -10.024 1.00 97.25 144 PRO A O 1
ATOM 1079 N N . ILE A 1 145 ? 7.349 -2.279 -11.728 1.00 97.75 145 ILE A N 1
ATOM 1080 C CA . ILE A 1 145 ? 6.839 -1.352 -12.754 1.00 97.75 145 ILE A CA 1
ATOM 1081 C C . ILE A 1 145 ? 5.340 -1.090 -12.566 1.00 97.75 145 ILE A C 1
ATOM 1083 O O . ILE A 1 145 ? 4.922 0.066 -12.629 1.00 97.75 145 ILE A O 1
ATOM 1087 N N . ALA A 1 146 ? 4.554 -2.120 -12.235 1.00 98.12 146 ALA A N 1
ATOM 1088 C CA . ALA A 1 146 ? 3.124 -1.972 -11.971 1.00 98.12 146 ALA A CA 1
ATOM 1089 C C . ALA A 1 146 ? 2.864 -1.061 -10.762 1.00 98.12 146 ALA A C 1
ATOM 1091 O O . ALA A 1 146 ? 2.009 -0.183 -10.826 1.00 98.12 146 ALA A O 1
ATOM 1092 N N . VAL A 1 147 ? 3.646 -1.190 -9.682 1.00 98.06 147 VAL A N 1
ATOM 1093 C CA . VAL A 1 147 ? 3.526 -0.286 -8.525 1.00 98.06 147 VAL A CA 1
ATOM 1094 C C . VAL A 1 147 ? 3.878 1.152 -8.901 1.00 98.06 147 VAL A C 1
ATOM 1096 O O . VAL A 1 147 ? 3.123 2.060 -8.560 1.00 98.06 147 VAL A O 1
ATOM 1099 N N . ALA A 1 148 ? 4.962 1.388 -9.645 1.00 97.69 148 ALA A N 1
ATOM 1100 C CA . ALA A 1 148 ? 5.306 2.739 -10.098 1.00 97.69 148 ALA A CA 1
ATOM 1101 C C . ALA A 1 148 ? 4.175 3.370 -10.936 1.00 97.69 148 ALA A C 1
ATOM 1103 O O . ALA A 1 148 ? 3.796 4.522 -10.716 1.00 97.69 148 ALA A O 1
ATOM 1104 N N . GLN A 1 149 ? 3.585 2.598 -11.849 1.00 98.12 149 GLN A N 1
ATOM 1105 C CA . GLN A 1 149 ? 2.466 3.032 -12.687 1.00 98.12 149 GLN A CA 1
ATOM 1106 C C . GLN A 1 149 ? 1.177 3.263 -11.889 1.00 98.12 149 GLN A C 1
ATOM 1108 O O . GLN A 1 149 ? 0.458 4.228 -12.156 1.00 98.12 149 GLN A O 1
ATOM 1113 N N . ALA A 1 150 ? 0.908 2.433 -10.880 1.00 98.06 150 ALA A N 1
ATOM 1114 C CA . ALA A 1 150 ? -0.228 2.595 -9.981 1.00 98.06 150 ALA A CA 1
ATOM 1115 C C . ALA A 1 150 ? -0.130 3.906 -9.184 1.00 98.06 150 ALA A C 1
ATOM 1117 O O . ALA A 1 150 ? -1.118 4.627 -9.053 1.00 98.06 150 ALA A O 1
ATOM 1118 N N . PHE A 1 151 ? 1.068 4.273 -8.714 1.00 97.62 151 PHE A N 1
ATOM 1119 C CA . PHE A 1 151 ? 1.300 5.573 -8.076 1.00 97.62 151 PHE A CA 1
ATOM 1120 C C . PHE A 1 151 ? 1.157 6.744 -9.056 1.00 97.62 151 PHE A C 1
ATOM 1122 O O . PHE A 1 151 ? 0.543 7.748 -8.701 1.00 97.62 151 PHE A O 1
ATOM 1129 N N . ALA A 1 152 ? 1.626 6.613 -10.301 1.00 97.25 152 ALA A N 1
ATOM 1130 C CA . ALA A 1 152 ? 1.371 7.627 -11.327 1.00 97.25 152 ALA A CA 1
ATOM 1131 C C . ALA A 1 152 ? -0.139 7.822 -11.568 1.00 97.25 152 ALA A C 1
ATOM 1133 O O . ALA A 1 152 ? -0.610 8.9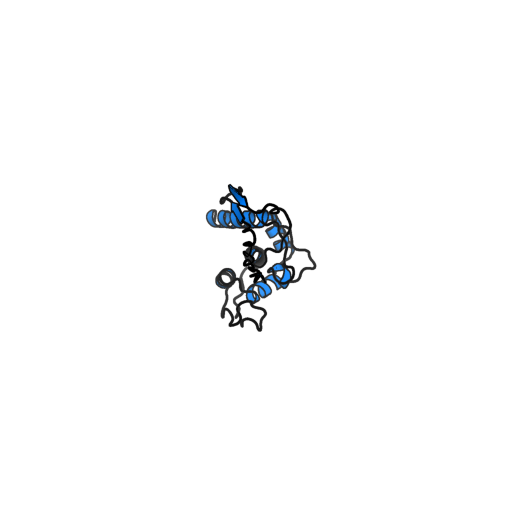52 -11.688 1.00 97.25 152 ALA A O 1
ATOM 1134 N N . ALA A 1 153 ? -0.918 6.735 -11.583 1.00 96.75 153 ALA A N 1
ATOM 1135 C CA . ALA A 1 153 ? -2.374 6.794 -11.696 1.00 96.75 153 ALA A CA 1
ATOM 1136 C C . ALA A 1 153 ? -3.045 7.449 -10.478 1.00 96.75 153 ALA A C 1
ATOM 1138 O O . ALA A 1 153 ? -3.973 8.234 -10.658 1.00 96.75 153 ALA A O 1
ATOM 1139 N N . LEU A 1 154 ? -2.559 7.195 -9.255 1.00 94.75 154 LEU A N 1
ATOM 1140 C CA . LEU A 1 154 ? -3.027 7.904 -8.056 1.00 94.75 154 LEU A CA 1
ATOM 1141 C C . LEU A 1 154 ? -2.849 9.416 -8.197 1.00 94.75 154 LEU A C 1
ATOM 1143 O O . LEU A 1 154 ? -3.772 10.167 -7.894 1.00 94.75 154 LEU A O 1
ATOM 1147 N N . THR A 1 155 ? -1.686 9.857 -8.683 1.00 93.38 155 THR A N 1
ATOM 1148 C CA . THR A 1 155 ? -1.405 11.281 -8.884 1.00 93.38 155 THR A CA 1
ATOM 1149 C C . THR A 1 155 ? -2.345 11.909 -9.909 1.00 93.38 155 THR A C 1
ATOM 1151 O O . THR A 1 155 ? -2.876 12.977 -9.632 1.00 93.38 155 THR A O 1
ATOM 1154 N N . ARG A 1 156 ? -2.606 11.247 -11.046 1.00 93.44 156 ARG A N 1
ATOM 1155 C CA . ARG A 1 156 ? -3.558 11.758 -12.053 1.00 93.44 156 ARG A CA 1
ATOM 1156 C C . ARG A 1 156 ? -4.971 11.893 -11.501 1.00 93.44 156 ARG A C 1
ATOM 1158 O O . ARG A 1 156 ? -5.583 12.946 -11.616 1.00 93.44 156 ARG A O 1
ATOM 1165 N N . ASN A 1 157 ? -5.465 10.853 -10.832 1.00 89.56 157 ASN A N 1
ATOM 1166 C CA . ASN A 1 157 ? -6.824 10.865 -10.291 1.00 89.56 157 ASN A CA 1
ATOM 1167 C C . ASN A 1 157 ? -7.009 11.940 -9.206 1.00 89.56 157 ASN A C 1
ATOM 1169 O O . ASN A 1 157 ? -8.126 12.392 -8.988 1.00 89.56 157 ASN A O 1
ATOM 1173 N N . ALA A 1 158 ? -5.932 12.343 -8.524 1.00 84.75 158 ALA A N 1
ATOM 1174 C CA . ALA A 1 158 ? -5.961 13.434 -7.555 1.00 84.75 158 ALA A CA 1
ATOM 1175 C C . ALA A 1 158 ? -5.933 14.830 -8.201 1.00 84.75 158 ALA A C 1
ATOM 1177 O O . ALA A 1 158 ? -6.346 15.786 -7.557 1.00 84.75 158 ALA A O 1
ATOM 1178 N N . THR A 1 159 ? -5.424 14.965 -9.430 1.00 76.62 159 THR A N 1
ATOM 1179 C CA . THR A 1 159 ? -5.392 16.245 -10.159 1.00 76.62 159 THR A CA 1
ATOM 1180 C C . THR A 1 159 ? -6.632 16.487 -11.013 1.00 76.62 159 THR A C 1
ATOM 1182 O O . THR A 1 159 ? -6.906 17.634 -11.353 1.00 76.62 159 THR A O 1
ATOM 1185 N N . ASP A 1 160 ? -7.359 15.424 -11.359 1.00 67.31 160 ASP A N 1
ATOM 1186 C CA . ASP A 1 160 ? -8.582 15.486 -12.169 1.00 67.31 160 ASP A CA 1
ATOM 1187 C C . ASP A 1 160 ? -9.863 15.679 -11.321 1.00 67.31 160 ASP A C 1
ATOM 1189 O O . ASP A 1 160 ? -10.950 15.818 -11.884 1.00 67.31 160 ASP A O 1
ATOM 1193 N N . ALA A 1 161 ? -9.743 15.660 -9.986 1.00 53.97 161 ALA A N 1
ATOM 1194 C CA . ALA A 1 161 ? -10.826 15.826 -9.007 1.00 53.97 161 ALA A CA 1
ATOM 1195 C C . ALA A 1 161 ? -10.900 17.261 -8.462 1.00 53.97 161 ALA A C 1
ATOM 1197 O O . ALA A 1 161 ? -12.037 17.730 -8.224 1.00 53.97 161 ALA A O 1
#

Solvent-accessible surface area (backbone atoms only — not comparable to full-atom values): 9425 Å² total; per-residue (Å²): 141,83,85,87,79,84,83,81,79,78,79,73,78,81,74,76,74,74,76,81,77,67,46,76,42,59,45,65,88,39,50,75,78,49,71,52,43,96,65,31,75,47,73,37,59,60,28,59,76,43,39,67,56,54,50,52,15,31,53,76,78,37,98,69,79,70,70,49,74,35,64,5,42,88,59,65,21,85,54,57,86,32,77,39,75,29,42,64,68,56,25,62,77,66,64,35,41,44,56,46,39,57,49,45,69,67,40,49,66,70,44,36,37,52,45,22,57,77,41,62,40,72,58,77,64,90,87,62,53,35,56,27,63,41,21,36,87,84,28,51,55,37,26,55,52,38,52,55,30,27,52,17,47,53,55,46,60,64,72,78,107

Foldseek 3Di:
DDDDDDDPPPPDPPPPPPDDDWDWDAALQLHTPDTDHPQLQDWAQPAQLLLVLLVQQLVVPDVAQDKDAFCAVVQPFPRRNGPGIDTPVSCNVRVGLNSQLVSLQVGDQVSSCVSCVVLVWDRDDPPDHSCQSSRHDSHDITRNSSSNSSVSPVVVVVVVD